Protein AF-A0A9R0P0T4-F1 (afdb_monomer_lite)

Foldseek 3Di:
DPVVVVVVVVPDDPQVVCLVVLHAGPLCVPLVVVVVVCVVVVHDDPVSVVVSVVNVVSNVRSVVPPD

Radius of gyration: 15.03 Å; chains: 1; bounding box: 28×35×39 Å

pLDDT: mean 88.82, std 14.56, range [46.22, 98.62]

Structure (mmCIF, N/CA/C/O backbone):
data_AF-A0A9R0P0T4-F1
#
_entry.id   AF-A0A9R0P0T4-F1
#
loop_
_atom_site.group_PDB
_atom_site.id
_atom_site.type_symbol
_atom_site.label_atom_id
_atom_site.label_alt_id
_atom_site.label_comp_id
_atom_site.label_asym_id
_atom_site.label_entity_id
_atom_site.label_seq_id
_atom_site.pdbx_PDB_ins_code
_atom_site.Cartn_x
_atom_site.Cartn_y
_atom_site.Cartn_z
_atom_site.occupancy
_atom_site.B_iso_or_equiv
_atom_site.auth_seq_id
_atom_site.auth_comp_id
_atom_site.auth_asym_id
_atom_site.auth_atom_id
_atom_site.pdbx_PDB_model_num
ATOM 1 N N . MET A 1 1 ? 17.432 22.389 -23.192 1.00 46.22 1 MET A N 1
ATOM 2 C CA . MET A 1 1 ? 15.997 22.010 -23.236 1.00 46.22 1 MET A CA 1
ATOM 3 C C . MET A 1 1 ? 15.680 20.720 -22.463 1.00 46.22 1 MET A C 1
ATOM 5 O O . MET A 1 1 ? 14.530 20.316 -22.449 1.00 46.22 1 MET A O 1
ATOM 9 N N . THR A 1 2 ? 16.645 20.106 -21.766 1.00 53.66 2 THR A N 1
ATOM 10 C CA . THR A 1 2 ? 16.466 18.854 -21.003 1.00 53.66 2 THR A CA 1
ATOM 11 C C . THR A 1 2 ? 16.146 19.041 -19.513 1.00 53.66 2 THR A C 1
ATOM 13 O O . THR A 1 2 ? 15.504 18.167 -18.943 1.00 53.66 2 THR A O 1
ATOM 16 N N . SER A 1 3 ? 16.509 20.168 -18.878 1.00 62.81 3 SER A N 1
ATOM 17 C CA . SER A 1 3 ? 16.307 20.312 -17.421 1.00 62.81 3 SER A CA 1
ATOM 18 C C . SER A 1 3 ? 14.829 20.458 -17.027 1.00 62.81 3 SER A C 1
ATOM 20 O O . SER A 1 3 ? 14.384 19.836 -16.074 1.00 62.81 3 SER A O 1
ATOM 22 N N . ARG A 1 4 ? 14.021 21.156 -17.839 1.00 59.66 4 ARG A N 1
ATOM 23 C CA . ARG A 1 4 ? 12.601 21.421 -17.538 1.00 59.66 4 ARG A CA 1
ATOM 24 C C . ARG A 1 4 ? 11.716 20.156 -17.535 1.00 59.66 4 ARG A C 1
ATOM 26 O O . ARG A 1 4 ? 10.647 20.167 -16.938 1.00 59.66 4 ARG A O 1
ATOM 33 N N . LEU A 1 5 ? 12.150 19.071 -18.189 1.00 57.28 5 LEU A N 1
ATOM 34 C CA . LEU A 1 5 ? 11.471 17.764 -18.150 1.00 57.28 5 LEU A CA 1
ATOM 35 C C . LEU A 1 5 ? 11.949 16.889 -16.977 1.00 57.28 5 LEU A C 1
ATOM 37 O O . LEU A 1 5 ? 11.167 16.098 -16.454 1.00 57.28 5 LEU A O 1
ATOM 41 N N . GLN A 1 6 ? 13.200 17.054 -16.533 1.00 58.22 6 GLN A N 1
ATOM 42 C CA . GLN A 1 6 ? 13.721 16.385 -15.333 1.00 58.22 6 GLN A CA 1
ATOM 43 C C . GLN A 1 6 ? 13.058 16.928 -14.059 1.00 58.22 6 GLN A C 1
ATOM 45 O O . GLN A 1 6 ? 12.734 16.145 -13.166 1.00 58.22 6 GLN A O 1
ATOM 50 N N . ASP A 1 7 ? 12.745 18.227 -14.023 1.00 61.28 7 ASP A N 1
ATOM 51 C CA . ASP A 1 7 ? 12.055 18.866 -12.895 1.00 61.28 7 ASP A CA 1
ATOM 52 C C . ASP A 1 7 ? 10.653 18.278 -12.652 1.00 61.28 7 ASP A C 1
ATOM 54 O O . ASP A 1 7 ? 10.253 18.079 -11.508 1.00 61.28 7 ASP A O 1
ATOM 58 N N . LEU A 1 8 ? 9.916 17.908 -13.705 1.00 64.06 8 LEU A N 1
ATOM 59 C CA . LEU A 1 8 ? 8.576 17.310 -13.589 1.00 64.06 8 LEU A CA 1
ATOM 60 C C . LEU A 1 8 ? 8.600 15.895 -12.985 1.00 64.06 8 LEU A C 1
ATOM 62 O O . LEU A 1 8 ? 7.703 15.530 -12.228 1.00 64.06 8 LEU A O 1
ATOM 66 N N . CYS A 1 9 ? 9.642 15.108 -13.269 1.00 64.31 9 CYS A N 1
ATOM 67 C CA . CYS A 1 9 ? 9.811 13.760 -12.715 1.00 64.31 9 CYS A CA 1
ATOM 68 C C . CYS A 1 9 ? 10.109 13.784 -11.200 1.00 64.31 9 CYS A C 1
ATOM 70 O O . C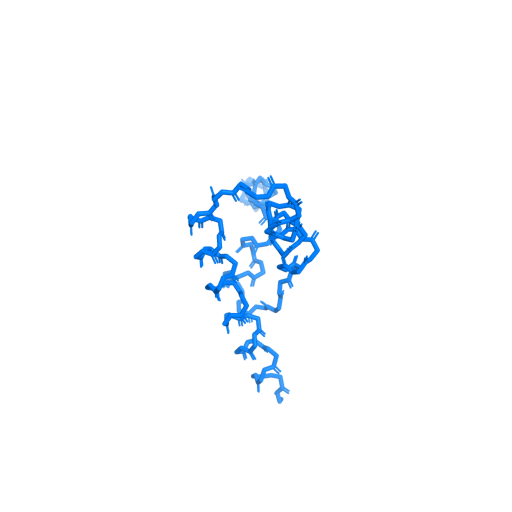YS A 1 9 ? 9.787 12.827 -10.485 1.00 64.31 9 CYS A O 1
ATOM 72 N N . SER A 1 10 ? 10.672 14.896 -10.704 1.00 76.50 10 SER A N 1
ATOM 73 C CA . SER A 1 10 ? 10.976 15.095 -9.280 1.00 76.50 10 SER A CA 1
ATOM 74 C C . SER A 1 10 ? 9.721 15.160 -8.401 1.00 76.50 10 SER A C 1
ATOM 76 O O . SER A 1 10 ? 9.755 14.704 -7.261 1.00 76.50 10 SER A O 1
ATOM 78 N N . PHE A 1 11 ? 8.598 15.640 -8.947 1.00 84.44 11 PHE A N 1
ATOM 79 C CA . PHE A 1 11 ? 7.328 15.762 -8.223 1.00 84.44 11 PHE A CA 1
ATOM 80 C C . PHE A 1 11 ? 6.498 14.475 -8.211 1.00 84.44 11 PHE A C 1
ATOM 82 O O . PHE A 1 11 ? 5.507 14.390 -7.486 1.00 84.44 11 PHE A O 1
ATOM 89 N N . LEU A 1 12 ? 6.878 13.464 -8.997 1.00 89.44 12 LEU A N 1
ATOM 90 C CA . LEU A 1 12 ? 6.199 12.175 -8.961 1.00 89.44 12 LEU A CA 1
ATOM 91 C C . LEU A 1 12 ? 6.613 11.396 -7.703 1.00 89.44 12 LEU A C 1
ATOM 93 O O . LEU A 1 12 ? 7.797 11.393 -7.349 1.00 89.44 12 LEU A O 1
ATOM 97 N N . PRO A 1 13 ? 5.686 10.682 -7.042 1.00 90.25 13 PRO A N 1
ATOM 98 C CA . PRO A 1 13 ? 6.050 9.772 -5.963 1.00 90.25 13 PRO A CA 1
ATOM 99 C C . PRO A 1 13 ? 7.082 8.746 -6.445 1.00 90.25 13 PRO A C 1
ATOM 101 O O . PRO A 1 13 ? 6.953 8.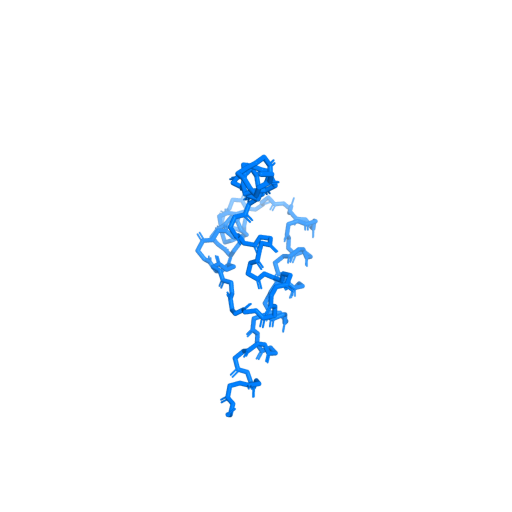209 -7.546 1.00 90.25 13 PRO A O 1
ATOM 104 N N . SER A 1 14 ? 8.090 8.435 -5.627 1.00 90.25 14 SER A N 1
ATOM 105 C CA . SER A 1 14 ? 9.103 7.424 -5.974 1.00 90.25 14 SER A CA 1
ATOM 106 C C . SER A 1 14 ? 8.467 6.081 -6.322 1.00 90.25 14 SER A C 1
ATOM 108 O O . SER A 1 14 ? 8.717 5.554 -7.399 1.00 90.25 14 SER A O 1
ATOM 110 N N . MET A 1 15 ? 7.528 5.626 -5.491 1.00 92.88 15 MET A N 1
ATOM 111 C CA . MET A 1 15 ? 6.774 4.392 -5.717 1.00 92.88 15 MET A CA 1
ATOM 112 C C . MET A 1 15 ? 6.025 4.388 -7.060 1.00 92.88 15 MET A C 1
ATOM 114 O O . MET A 1 15 ? 5.918 3.345 -7.697 1.00 92.88 15 MET A O 1
ATOM 118 N N . TYR A 1 16 ? 5.533 5.543 -7.527 1.00 92.56 16 TYR A N 1
ATOM 119 C CA . TYR A 1 16 ? 4.897 5.643 -8.844 1.00 92.56 16 TYR A CA 1
ATOM 120 C C . TYR A 1 16 ? 5.911 5.446 -9.977 1.00 92.56 16 TYR A C 1
ATOM 122 O O . TYR A 1 16 ? 5.608 4.777 -10.967 1.00 92.56 16 TYR A O 1
ATOM 130 N N . ARG A 1 17 ? 7.120 6.002 -9.839 1.00 91.56 17 ARG A N 1
ATOM 131 C CA . ARG A 1 17 ? 8.192 5.806 -10.824 1.00 91.56 17 ARG A CA 1
ATOM 132 C C . ARG A 1 17 ? 8.640 4.347 -10.875 1.00 91.56 17 ARG A C 1
ATOM 134 O O . ARG A 1 17 ? 8.748 3.814 -11.974 1.00 91.56 17 ARG A O 1
ATOM 141 N N . ASP A 1 18 ? 8.811 3.701 -9.723 1.00 93.19 18 ASP A N 1
ATOM 142 C CA . ASP A 1 18 ? 9.187 2.282 -9.641 1.00 93.19 18 ASP A CA 1
ATOM 143 C C . ASP A 1 18 ? 8.120 1.392 -10.288 1.00 93.19 18 ASP A C 1
ATOM 145 O O . ASP A 1 18 ? 8.429 0.544 -11.127 1.00 93.19 18 ASP A O 1
ATOM 149 N N . LEU A 1 19 ? 6.844 1.654 -9.981 1.00 93.81 19 LEU A N 1
ATOM 150 C CA . LEU A 1 19 ? 5.717 0.941 -10.577 1.00 93.81 19 LEU A CA 1
ATOM 151 C C . LEU A 1 19 ? 5.670 1.115 -12.101 1.00 93.81 19 LEU A C 1
ATOM 153 O O . LEU A 1 19 ? 5.533 0.137 -12.834 1.00 93.81 19 LEU A O 1
ATOM 157 N N . SER A 1 20 ? 5.845 2.349 -12.579 1.00 92.75 20 SER A N 1
ATOM 158 C CA . SER A 1 20 ? 5.866 2.669 -14.013 1.00 92.75 20 SER A CA 1
ATOM 159 C C . SER A 1 20 ? 7.047 2.020 -14.742 1.00 92.75 20 SER A C 1
ATOM 161 O O . SER A 1 20 ? 6.929 1.675 -15.914 1.00 92.75 20 SER A O 1
ATOM 163 N N . ALA A 1 21 ? 8.175 1.835 -14.053 1.00 92.06 21 ALA A N 1
ATOM 164 C CA . ALA A 1 21 ? 9.377 1.193 -14.578 1.00 92.06 21 ALA A CA 1
ATOM 165 C C . ALA A 1 21 ? 9.372 -0.343 -14.433 1.00 92.06 21 ALA A C 1
ATOM 167 O O . ALA A 1 21 ? 10.372 -0.987 -14.755 1.00 92.06 21 ALA A O 1
ATOM 168 N N . GLY A 1 22 ? 8.284 -0.943 -13.931 1.00 94.12 22 GLY A N 1
ATOM 169 C CA . GLY A 1 22 ? 8.207 -2.390 -13.714 1.00 94.12 22 GLY A CA 1
ATOM 170 C C . GLY A 1 22 ? 9.106 -2.900 -12.583 1.00 94.12 22 GLY A C 1
ATOM 171 O O . GLY A 1 22 ? 9.347 -4.101 -12.500 1.00 94.12 22 GLY A O 1
ATOM 172 N N . GLN A 1 23 ? 9.620 -2.009 -11.735 1.00 95.12 23 GLN A N 1
ATOM 173 C CA . GLN A 1 23 ? 10.542 -2.345 -10.655 1.00 95.12 23 GLN A CA 1
ATOM 174 C C . GLN A 1 23 ? 9.793 -2.764 -9.382 1.00 95.12 23 GLN A C 1
ATOM 176 O O . GLN A 1 23 ? 8.613 -2.428 -9.214 1.00 95.12 23 GLN A O 1
ATOM 181 N N . PRO A 1 24 ? 10.454 -3.497 -8.467 1.00 94.50 24 PRO A N 1
ATOM 182 C CA . PRO A 1 24 ? 9.940 -3.716 -7.120 1.00 94.50 24 PRO A CA 1
ATOM 183 C C . PRO A 1 24 ? 9.657 -2.390 -6.400 1.00 94.50 24 PRO A C 1
ATOM 185 O O . PRO A 1 24 ? 10.307 -1.383 -6.657 1.00 94.50 24 PRO A O 1
ATOM 188 N N . THR A 1 25 ? 8.698 -2.404 -5.475 1.00 94.00 25 THR A N 1
ATOM 189 C CA . THR A 1 25 ? 8.250 -1.215 -4.731 1.00 94.00 25 THR A CA 1
ATOM 190 C C . THR A 1 25 ? 8.449 -1.385 -3.225 1.00 94.00 25 THR A C 1
ATOM 192 O O . THR A 1 25 ? 8.548 -2.505 -2.740 1.00 94.00 25 THR A O 1
ATOM 195 N N . GLU A 1 26 ? 8.365 -0.301 -2.454 1.00 92.56 26 GLU A N 1
ATOM 196 C CA . GLU A 1 26 ? 8.370 -0.326 -0.978 1.00 92.56 26 GLU A CA 1
ATOM 197 C C . GLU A 1 26 ? 6.964 -0.544 -0.368 1.00 92.56 26 GLU A C 1
ATOM 199 O O . GLU A 1 26 ? 6.583 0.106 0.607 1.00 92.56 26 GLU A O 1
ATOM 204 N N . VAL A 1 27 ? 6.138 -1.419 -0.963 1.00 96.06 27 VAL A N 1
ATOM 205 C CA . VAL A 1 27 ? 4.713 -1.564 -0.587 1.00 96.06 27 VAL A CA 1
ATOM 206 C C . VAL A 1 27 ? 4.524 -1.943 0.882 1.00 96.06 27 VAL A C 1
ATOM 208 O O . VAL A 1 27 ? 3.638 -1.398 1.537 1.00 96.06 27 VAL A O 1
ATOM 211 N N . GLU A 1 28 ? 5.351 -2.844 1.415 1.00 96.44 28 GLU A N 1
ATOM 212 C CA . GLU A 1 28 ? 5.175 -3.357 2.778 1.00 96.44 28 GLU A CA 1
ATOM 213 C C . GLU A 1 28 ? 5.467 -2.291 3.834 1.00 96.44 28 GLU A C 1
ATOM 215 O O . GLU A 1 28 ? 4.728 -2.175 4.808 1.00 96.44 28 GLU A O 1
ATOM 220 N N . HIS A 1 29 ? 6.485 -1.460 3.605 1.00 95.38 29 HIS A N 1
ATOM 221 C CA . HIS A 1 29 ? 6.895 -0.418 4.545 1.00 95.38 29 HIS A CA 1
ATOM 222 C C . HIS A 1 29 ? 5.904 0.749 4.630 1.00 95.38 29 HIS A C 1
ATOM 224 O O . HIS A 1 29 ? 5.871 1.441 5.642 1.00 95.38 29 HIS A O 1
ATOM 230 N N . VAL A 1 30 ? 5.105 0.980 3.581 1.00 95.25 30 VAL A N 1
ATOM 231 C CA . VAL A 1 30 ? 4.148 2.097 3.530 1.00 95.25 30 VAL A CA 1
ATOM 232 C C . VAL A 1 30 ? 2.711 1.597 3.639 1.00 95.25 30 VAL A C 1
ATOM 234 O O . VAL A 1 30 ? 2.024 1.845 4.623 1.00 95.25 30 VAL A O 1
ATOM 237 N N . PHE A 1 31 ? 2.233 0.880 2.625 1.00 97.38 31 PHE A N 1
ATOM 238 C CA . PHE A 1 31 ? 0.840 0.446 2.540 1.00 97.38 31 PHE A CA 1
ATOM 239 C C . PHE A 1 31 ? 0.567 -0.765 3.438 1.00 97.38 31 PHE A C 1
ATOM 241 O O . PHE A 1 31 ? -0.492 -0.839 4.059 1.00 97.38 31 PHE A O 1
ATOM 248 N N . GLY A 1 32 ? 1.524 -1.691 3.538 1.00 97.69 32 GLY A N 1
ATOM 249 C CA . GLY A 1 32 ? 1.449 -2.836 4.447 1.00 97.69 32 GLY A CA 1
ATOM 250 C C . GLY A 1 32 ? 1.365 -2.404 5.911 1.00 97.69 32 GLY A C 1
ATOM 251 O O . GLY A 1 32 ? 0.461 -2.847 6.617 1.00 97.69 32 GLY A O 1
ATOM 252 N N . ASP A 1 33 ? 2.238 -1.487 6.336 1.00 98.25 33 ASP A N 1
ATOM 253 C CA . ASP A 1 33 ? 2.233 -0.927 7.696 1.00 98.25 33 ASP A CA 1
ATOM 254 C C . ASP A 1 33 ? 0.907 -0.224 8.030 1.00 98.25 33 ASP A C 1
ATOM 256 O O . ASP A 1 33 ? 0.318 -0.467 9.084 1.00 98.25 33 ASP A O 1
ATOM 260 N N . LEU A 1 34 ? 0.370 0.592 7.117 1.00 98.19 34 LEU A N 1
ATOM 261 C CA . LEU A 1 34 ? -0.910 1.274 7.338 1.00 98.19 34 LEU A CA 1
ATOM 262 C C . LEU A 1 34 ? -2.095 0.300 7.448 1.00 98.19 34 LEU A C 1
ATOM 264 O O . LEU A 1 34 ? -2.968 0.510 8.291 1.00 98.19 34 LEU A O 1
ATOM 268 N N . VAL A 1 35 ? -2.125 -0.768 6.642 1.00 98.56 35 VAL A N 1
ATOM 269 C CA . VAL A 1 35 ? -3.149 -1.823 6.765 1.00 98.56 35 VAL A CA 1
ATOM 270 C C . VAL A 1 35 ? -3.005 -2.558 8.098 1.00 98.56 35 VAL A C 1
ATOM 272 O O . VAL A 1 35 ? -3.994 -2.703 8.808 1.00 98.56 35 VAL A O 1
ATOM 275 N N . ALA A 1 36 ? -1.786 -2.932 8.495 1.00 98.44 36 ALA A N 1
ATOM 276 C CA . ALA A 1 36 ? -1.544 -3.615 9.768 1.00 98.44 36 ALA A CA 1
ATOM 277 C C . ALA A 1 36 ? -1.980 -2.769 10.979 1.00 98.44 36 ALA A C 1
ATOM 279 O O . ALA A 1 36 ? -2.561 -3.288 11.934 1.00 98.44 36 ALA A O 1
ATOM 280 N N . ARG A 1 37 ? -1.755 -1.450 10.935 1.00 98.62 37 ARG A N 1
ATOM 281 C CA . ARG A 1 37 ? -2.258 -0.520 11.959 1.00 98.62 37 ARG A CA 1
ATOM 282 C C . ARG A 1 37 ? -3.779 -0.435 11.966 1.00 98.62 37 ARG A C 1
ATOM 284 O O . ARG A 1 37 ? -4.368 -0.386 13.041 1.00 98.62 37 ARG A O 1
ATOM 291 N N . ALA A 1 38 ? -4.410 -0.397 10.794 1.00 98.44 38 ALA A N 1
ATOM 292 C CA . ALA A 1 38 ? -5.864 -0.359 10.687 1.00 98.44 38 ALA A CA 1
ATOM 293 C C . ALA A 1 38 ? -6.500 -1.629 11.273 1.00 98.44 38 ALA A C 1
ATOM 295 O O . ALA A 1 38 ? -7.442 -1.521 12.057 1.00 98.44 38 ALA A O 1
ATOM 296 N N . ASP A 1 39 ? -5.918 -2.798 10.992 1.00 98.25 39 ASP A N 1
ATOM 297 C CA . ASP A 1 39 ? -6.340 -4.080 11.562 1.00 98.25 39 ASP A CA 1
ATOM 298 C C . ASP A 1 39 ? -6.210 -4.082 13.092 1.00 98.25 39 ASP A C 1
ATOM 300 O O . ASP A 1 39 ? -7.154 -4.445 13.794 1.00 98.25 39 ASP A O 1
ATOM 304 N N . ALA A 1 40 ? -5.084 -3.597 13.628 1.00 98.62 40 ALA A N 1
ATOM 305 C CA . ALA A 1 40 ? -4.865 -3.492 15.074 1.00 98.62 40 ALA A CA 1
ATOM 306 C C . ALA A 1 40 ? -5.860 -2.548 15.777 1.00 98.62 40 ALA A C 1
ATOM 308 O O . ALA A 1 40 ? -6.153 -2.725 16.959 1.00 98.62 40 ALA A O 1
ATOM 309 N N . LEU A 1 41 ? -6.380 -1.551 15.057 1.00 98.44 41 LEU A N 1
ATOM 310 C CA . LEU A 1 41 ? -7.366 -0.587 15.553 1.00 98.44 41 LEU A CA 1
ATOM 311 C C . LEU A 1 41 ? -8.816 -0.978 15.222 1.00 98.44 41 LEU A C 1
ATOM 313 O O . LEU A 1 41 ? -9.737 -0.264 15.618 1.00 98.44 41 LEU A O 1
ATOM 317 N N . GLY A 1 42 ? -9.040 -2.075 14.491 1.00 98.31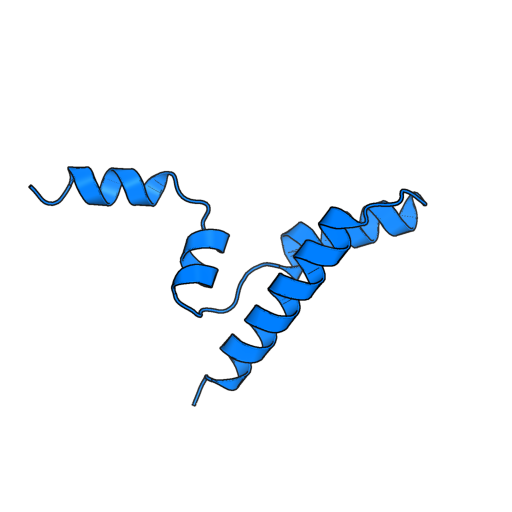 42 GLY A N 1
ATOM 318 C CA . GLY A 1 42 ? -10.368 -2.477 14.021 1.00 98.31 42 GLY A CA 1
ATOM 319 C C . GLY A 1 42 ? -11.006 -1.493 13.029 1.00 98.31 42 GLY A C 1
ATOM 320 O O . GLY A 1 42 ? -12.231 -1.420 12.939 1.00 98.31 42 GLY A O 1
ATOM 321 N N . ILE A 1 43 ? -10.202 -0.710 12.300 1.00 98.56 43 ILE A N 1
ATOM 322 C CA . ILE A 1 43 ? -10.676 0.288 11.331 1.00 98.56 43 ILE A CA 1
ATOM 323 C C . ILE A 1 43 ? -10.717 -0.334 9.936 1.00 98.56 43 ILE A C 1
ATOM 325 O O . ILE A 1 43 ? -9.698 -0.749 9.389 1.00 98.56 43 ILE A O 1
ATOM 329 N N . ALA A 1 44 ? -11.894 -0.334 9.311 1.00 98.25 44 ALA A N 1
ATOM 330 C CA . ALA A 1 44 ? -12.035 -0.800 7.938 1.00 98.25 44 ALA A CA 1
ATOM 331 C C . ALA A 1 44 ? -11.370 0.173 6.948 1.00 98.25 44 ALA A C 1
ATOM 333 O O . ALA A 1 44 ? -11.766 1.333 6.834 1.00 98.25 44 ALA A O 1
ATOM 334 N N . VAL A 1 45 ? -10.401 -0.326 6.175 1.00 98.44 45 VAL A N 1
ATOM 335 C CA . VAL A 1 45 ? -9.673 0.445 5.149 1.00 98.44 45 VAL A CA 1
ATOM 336 C C . VAL A 1 45 ? -9.735 -0.230 3.768 1.00 98.44 45 VAL A C 1
ATOM 338 O O . VAL A 1 45 ? -8.704 -0.539 3.173 1.00 98.44 45 VAL A O 1
ATOM 341 N N . PRO A 1 46 ? -10.934 -0.473 3.205 1.00 97.81 46 PRO A N 1
ATOM 342 C CA . PRO A 1 46 ? -11.103 -1.340 2.035 1.00 97.81 46 PRO A CA 1
ATOM 343 C C . PRO A 1 46 ? -10.333 -0.868 0.794 1.00 97.81 46 PRO A C 1
ATOM 345 O O . PRO A 1 46 ? -9.736 -1.684 0.095 1.00 97.81 46 PRO A O 1
ATOM 348 N N . LEU A 1 47 ? -10.290 0.443 0.532 1.00 98.50 47 LEU A N 1
ATOM 349 C CA . LEU A 1 47 ? -9.552 0.990 -0.613 1.00 98.50 47 LEU A CA 1
ATOM 350 C C . LEU A 1 47 ? -8.037 0.902 -0.425 1.00 98.50 47 LEU A C 1
ATOM 352 O O . LEU A 1 47 ? -7.316 0.624 -1.380 1.00 98.50 47 LEU A O 1
ATOM 356 N N . LEU A 1 48 ? -7.562 1.098 0.806 1.00 98.19 48 LEU A N 1
ATOM 357 C CA . LEU A 1 48 ? -6.151 0.938 1.125 1.00 98.19 48 LEU A CA 1
ATOM 358 C C . LEU A 1 48 ? -5.744 -0.528 0.976 1.00 98.19 48 LEU A C 1
ATOM 360 O O . LEU A 1 48 ? -4.771 -0.811 0.292 1.00 98.19 48 LEU A O 1
ATOM 364 N N . GLY A 1 49 ? -6.531 -1.455 1.529 1.00 98.38 49 GLY A N 1
ATOM 365 C CA . GLY A 1 49 ? -6.308 -2.892 1.384 1.00 98.38 49 GLY A CA 1
ATOM 366 C C . GLY A 1 49 ? -6.285 -3.332 -0.081 1.00 98.38 49 GLY A C 1
ATOM 367 O O . GLY A 1 49 ? -5.374 -4.051 -0.490 1.00 98.38 49 GLY A O 1
ATOM 368 N N . LEU A 1 50 ? -7.225 -2.841 -0.895 1.00 98.50 50 LEU A N 1
ATOM 369 C CA . LEU A 1 50 ? -7.240 -3.104 -2.334 1.00 98.50 50 LEU A CA 1
ATOM 370 C C . LEU A 1 50 ? -5.971 -2.577 -3.020 1.00 98.50 50 LEU A C 1
ATOM 372 O O . LEU A 1 50 ? -5.318 -3.322 -3.751 1.00 98.50 50 LEU A O 1
ATOM 376 N N . ALA A 1 51 ? -5.580 -1.326 -2.756 1.00 97.50 51 ALA A N 1
ATOM 377 C CA . ALA A 1 51 ? -4.352 -0.750 -3.303 1.00 97.50 51 ALA A CA 1
ATOM 378 C C . ALA A 1 51 ? -3.110 -1.570 -2.905 1.00 97.50 51 ALA A C 1
ATOM 380 O O . ALA A 1 51 ? -2.288 -1.896 -3.764 1.00 97.50 51 ALA A O 1
ATOM 381 N N . THR A 1 52 ? -3.014 -1.991 -1.639 1.00 98.31 52 THR A N 1
ATOM 382 C CA . THR A 1 52 ? -1.936 -2.857 -1.136 1.00 98.31 52 THR A CA 1
ATOM 383 C C . THR A 1 52 ? -1.872 -4.181 -1.898 1.00 98.31 52 THR A C 1
ATOM 385 O O . THR A 1 52 ? -0.783 -4.623 -2.263 1.00 98.31 52 THR A O 1
ATOM 388 N 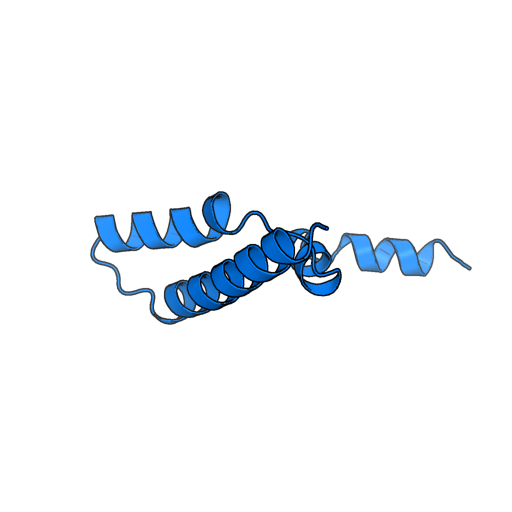N . VAL A 1 53 ? -3.017 -4.811 -2.193 1.00 98.12 53 VAL A N 1
ATOM 389 C CA . VAL A 1 53 ? -3.068 -6.058 -2.980 1.00 98.12 53 VAL A CA 1
ATOM 390 C C . VAL A 1 53 ? -2.512 -5.844 -4.388 1.00 98.12 53 VAL A C 1
ATOM 392 O O . VAL A 1 53 ? -1.653 -6.614 -4.820 1.00 98.12 53 VAL A O 1
ATOM 395 N N . HIS A 1 54 ? -2.935 -4.791 -5.092 1.00 97.69 54 HIS A N 1
ATOM 396 C CA . HIS A 1 54 ? -2.421 -4.489 -6.433 1.00 97.69 54 HIS A CA 1
ATOM 397 C C . HIS A 1 54 ? -0.901 -4.276 -6.438 1.00 97.69 54 HIS A C 1
ATOM 399 O O . HIS A 1 54 ? -0.201 -4.831 -7.290 1.00 97.69 54 HIS A O 1
ATOM 405 N N . LEU A 1 55 ? -0.383 -3.528 -5.462 1.00 97.06 55 LEU A N 1
ATOM 406 C CA . LEU A 1 55 ? 1.047 -3.256 -5.325 1.00 97.06 55 LEU A CA 1
ATOM 407 C C . LEU A 1 55 ? 1.857 -4.522 -4.988 1.00 97.06 55 LEU A C 1
ATOM 409 O O . LEU A 1 55 ? 2.908 -4.751 -5.583 1.00 97.06 55 LEU A O 1
ATOM 413 N N . ARG A 1 56 ? 1.353 -5.401 -4.113 1.00 97.38 56 ARG A N 1
ATOM 414 C CA . ARG A 1 56 ? 1.988 -6.700 -3.808 1.00 97.38 56 ARG A CA 1
ATOM 415 C C . ARG A 1 56 ? 2.058 -7.613 -5.030 1.00 97.38 56 ARG A C 1
ATOM 417 O O . ARG A 1 56 ? 3.084 -8.245 -5.274 1.00 97.38 56 ARG A O 1
ATOM 424 N N . VAL A 1 57 ? 0.986 -7.664 -5.823 1.00 97.25 57 VAL A N 1
ATOM 425 C CA . VAL A 1 57 ? 0.957 -8.422 -7.085 1.00 97.25 57 VAL A CA 1
ATOM 426 C C . VAL A 1 57 ? 1.997 -7.880 -8.065 1.00 97.25 57 VAL A C 1
ATOM 428 O O . VAL A 1 57 ? 2.747 -8.665 -8.644 1.00 97.25 57 VAL A O 1
ATOM 431 N N . HIS A 1 58 ? 2.072 -6.556 -8.229 1.00 96.00 58 HIS A N 1
ATOM 432 C CA . HIS A 1 58 ? 3.101 -5.905 -9.046 1.00 96.00 58 HIS A CA 1
ATOM 433 C C . HIS A 1 58 ? 4.511 -6.267 -8.573 1.00 96.00 58 HIS A C 1
ATOM 435 O O . HIS A 1 58 ? 5.313 -6.752 -9.364 1.00 96.00 58 HIS A O 1
ATOM 441 N N . GLN A 1 59 ? 4.793 -6.116 -7.278 1.00 95.62 59 GLN A N 1
ATOM 442 C CA . GLN A 1 59 ? 6.095 -6.433 -6.693 1.00 95.62 59 GLN A CA 1
ATOM 443 C C . GLN A 1 59 ? 6.503 -7.891 -6.916 1.00 95.62 59 GLN A C 1
ATOM 445 O O . GLN A 1 59 ? 7.655 -8.160 -7.253 1.00 95.62 59 GLN A O 1
ATOM 450 N N . ASN A 1 60 ? 5.577 -8.836 -6.746 1.00 95.38 60 ASN A N 1
ATOM 451 C CA . ASN A 1 60 ? 5.858 -10.251 -6.976 1.00 95.38 60 ASN A CA 1
ATOM 452 C C . ASN A 1 60 ? 6.189 -10.525 -8.446 1.00 95.38 60 ASN A C 1
ATOM 454 O O . ASN A 1 60 ? 7.137 -11.256 -8.723 1.00 95.38 60 ASN A O 1
ATOM 458 N N . ARG A 1 61 ? 5.469 -9.889 -9.380 1.00 94.94 61 ARG A N 1
ATOM 459 C CA . ARG A 1 61 ? 5.775 -9.966 -10.816 1.00 94.94 61 ARG A CA 1
ATOM 460 C C . ARG A 1 61 ? 7.150 -9.380 -11.124 1.00 94.94 61 ARG A C 1
ATOM 462 O O . ARG A 1 61 ? 7.964 -10.056 -11.742 1.00 94.94 61 ARG A O 1
ATOM 469 N N . ALA A 1 62 ? 7.436 -8.175 -10.637 1.00 93.62 62 ALA A N 1
ATOM 470 C CA . ALA A 1 62 ? 8.722 -7.507 -10.833 1.00 93.62 62 ALA A CA 1
ATOM 471 C C . ALA A 1 62 ? 9.898 -8.351 -10.314 1.00 93.62 62 ALA A C 1
ATOM 473 O O . ALA A 1 62 ? 10.907 -8.495 -10.997 1.00 93.62 62 ALA A O 1
ATOM 474 N N . ARG A 1 63 ? 9.745 -8.978 -9.139 1.00 91.75 63 ARG A N 1
ATOM 475 C CA . ARG A 1 63 ? 10.745 -9.900 -8.575 1.00 91.75 63 ARG A CA 1
ATOM 476 C C . ARG A 1 63 ? 10.905 -11.180 -9.395 1.00 91.75 63 ARG A C 1
ATOM 478 O O . ARG A 1 63 ? 12.019 -11.673 -9.508 1.00 91.75 63 ARG A O 1
ATOM 485 N N . SER A 1 64 ? 9.823 -11.717 -9.963 1.00 87.44 64 SER A N 1
ATOM 486 C CA . SER A 1 64 ? 9.879 -12.934 -1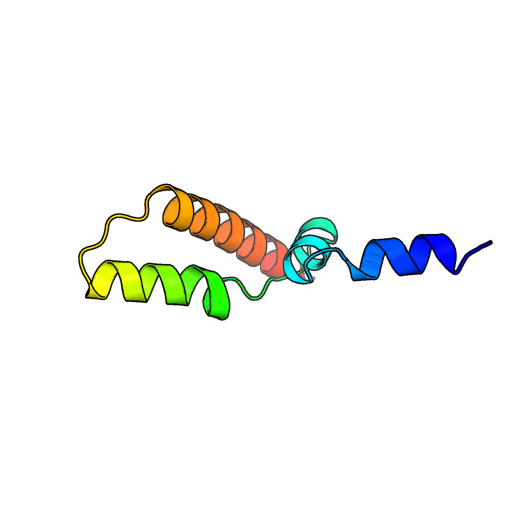0.786 1.00 87.44 64 SER A CA 1
ATOM 487 C C . SER A 1 64 ? 10.494 -12.726 -12.173 1.00 87.44 64 SER A C 1
ATOM 489 O O . SER A 1 64 ? 11.008 -13.678 -12.748 1.00 87.44 64 SER A O 1
ATOM 491 N N . 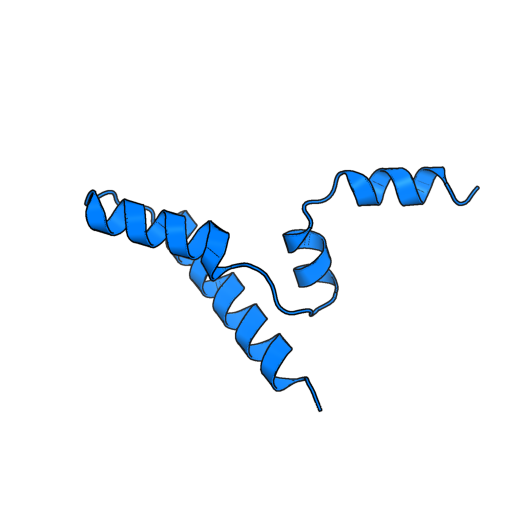THR A 1 65 ? 10.462 -11.499 -12.701 1.00 77.31 65 THR A N 1
ATOM 492 C CA . THR A 1 65 ? 11.046 -11.146 -14.009 1.00 77.31 65 THR A CA 1
ATOM 493 C C . THR A 1 65 ? 12.548 -10.846 -13.923 1.00 77.31 65 THR A C 1
ATOM 495 O O . THR A 1 65 ? 13.184 -10.624 -14.947 1.00 77.31 65 THR A O 1
ATOM 498 N N . GLY A 1 66 ? 13.136 -10.854 -12.722 1.00 61.34 66 GLY A N 1
ATOM 499 C CA . GLY A 1 66 ? 14.585 -10.796 -12.536 1.00 61.34 66 GLY A CA 1
ATOM 500 C C . GLY A 1 66 ? 15.262 -12.116 -12.920 1.00 61.34 66 GLY A C 1
ATOM 501 O O . GLY A 1 66 ? 15.624 -12.888 -12.033 1.00 61.34 66 GLY A O 1
ATOM 502 N N . VAL A 1 67 ? 15.405 -12.358 -14.228 1.00 47.91 67 VAL A N 1
ATOM 503 C CA . VAL A 1 67 ? 16.353 -13.290 -14.874 1.00 47.91 67 VAL A CA 1
ATOM 504 C C . VAL A 1 67 ? 17.320 -12.469 -15.714 1.00 47.91 67 VAL A C 1
ATOM 506 O O . VAL A 1 67 ? 16.839 -11.542 -16.405 1.00 47.91 67 VAL A O 1
#

Organism: Amycolatopsis mediterranei (strain S699) (NCBI:txid713604)

Secondary structure (DSSP, 8-state):
--HHHHHHHHTS-HHHHHHHTT----HIIIIIHHHHHHHHTT---HHHHHHHHHHHHHHHHHHHT--

InterPro domains:
  IPR008927 6-phosphogluconate dehydrogenase-like, C-terminal domain superfamily [SSF48179] (11-59)
  IPR013328 6-phosphogluconate dehydrogenase, domain 2 [G3DSA:1.10.1040.10] (1-66)
  IPR013752 Ketopantoate reductase, C-terminal domain [PF08546] (10-57)

Sequence (67 aa):
MTSRLQDLCSFLPSMYRDLSAGQPTEVEHVFGDLVARADALGIAVPLLGLATVHLRVHQNRARSTGV